Protein AF-A0A0B7G0C0-F1 (afdb_monomer_lite)

pLDDT: mean 80.23, std 9.63, range [49.22, 93.62]

Radius of gyration: 21.52 Å; chains: 1; bounding box: 45×31×65 Å

Foldseek 3Di:
DPPPDPPVVVVVVVVVVVVVLVVVLVVLVVVLVVLVVVVVVCVVVCCVVPVPDDDDPVNVVVVCVSVVVNVVSVVVSVCSVVPPDDPDD

Sequence (89 aa):
MTPNIPAPVAAQALIQAATALRGAIYLAVISLCLLVYDCIITIDQEVKFVWGQRWSFGKVMYI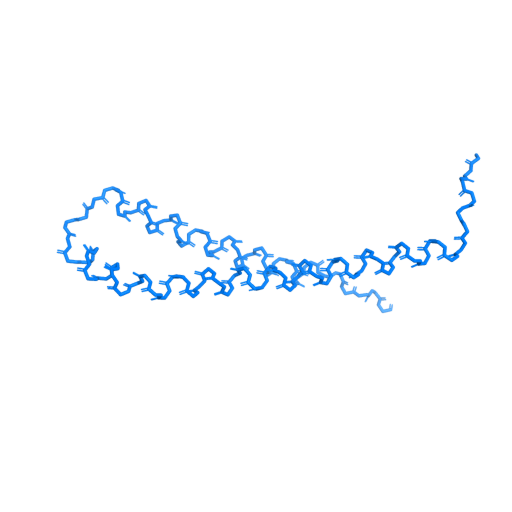FIRYATIITMAFHVTSMFFFRPSPPL

InterPro domains:
  IPR045340 Domain of unknown function DUF6533 [PF20151] (26-71)

Secondary structure (DSSP, 8-state):
------HHHHHHHHHHHHHHHHHHHHHHHHHHHHHHHHHHHHHHHHIIIIITSPP-HHHHHHHHHHHHHHHHHHHHHHHHHHTSPPPP-

Organism: Thanatephorus cucumeris (strain AG1-IB / isolate 7/3/14) (NCBI:txid1108050)

Structure (mmCIF, N/CA/C/O backbone):
data_AF-A0A0B7G0C0-F1
#
_entry.id   AF-A0A0B7G0C0-F1
#
loop_
_atom_site.group_PDB
_atom_site.id
_atom_site.type_symbol
_atom_site.label_atom_id
_atom_site.label_alt_id
_atom_site.label_comp_id
_atom_site.label_asym_id
_atom_site.label_entity_id
_atom_site.label_seq_id
_atom_site.pdbx_PDB_ins_code
_atom_site.Cartn_x
_atom_site.Cartn_y
_atom_site.Cartn_z
_atom_site.occupancy
_atom_site.B_iso_or_equiv
_atom_site.auth_seq_id
_atom_site.auth_comp_id
_atom_site.auth_asym_id
_atom_site.auth_atom_id
_atom_site.pdbx_PDB_model_num
ATOM 1 N N . MET A 1 1 ? 9.275 12.697 -40.764 1.00 49.22 1 MET A N 1
ATOM 2 C CA . MET A 1 1 ? 10.556 13.036 -40.109 1.00 49.22 1 MET A CA 1
ATOM 3 C C . MET A 1 1 ? 10.516 12.432 -38.709 1.00 49.22 1 MET A C 1
ATOM 5 O O . MET A 1 1 ? 10.077 13.083 -37.774 1.00 49.22 1 MET A O 1
ATOM 9 N N . THR A 1 2 ? 10.805 11.135 -38.576 1.00 62.56 2 THR A N 1
ATOM 10 C CA . THR A 1 2 ? 10.864 10.484 -37.257 1.00 62.56 2 THR A CA 1
ATOM 11 C C . THR A 1 2 ? 12.141 10.956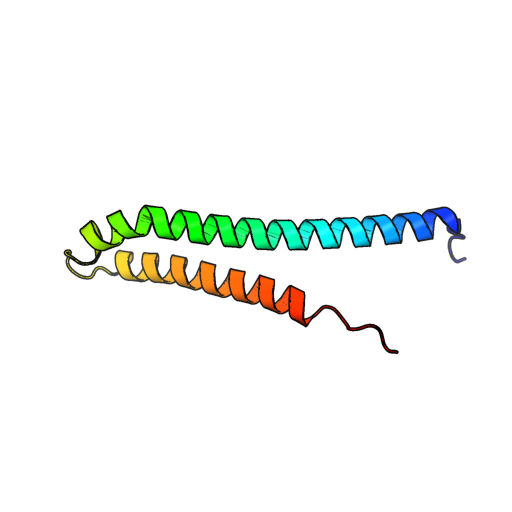 -36.561 1.00 62.56 2 THR A C 1
ATOM 13 O O . THR A 1 2 ? 13.199 10.890 -37.192 1.00 62.56 2 THR A O 1
ATOM 16 N N . PRO A 1 3 ? 12.083 11.464 -35.318 1.00 69.31 3 PRO A N 1
ATOM 17 C CA . PRO A 1 3 ? 13.287 11.847 -34.595 1.00 69.31 3 PRO A CA 1
ATOM 18 C C . PRO A 1 3 ? 14.208 10.625 -34.504 1.00 69.31 3 PRO A C 1
ATOM 20 O O . PRO A 1 3 ? 13.807 9.586 -33.983 1.00 69.31 3 PRO A O 1
ATOM 23 N N . ASN A 1 4 ? 15.414 10.726 -35.067 1.00 73.69 4 ASN A N 1
ATOM 24 C CA . ASN A 1 4 ? 16.439 9.690 -34.968 1.00 73.69 4 ASN A CA 1
ATOM 25 C C . ASN A 1 4 ? 16.988 9.713 -33.538 1.00 73.69 4 ASN A C 1
ATOM 27 O O . ASN A 1 4 ? 17.951 10.419 -33.240 1.00 73.69 4 ASN A O 1
ATOM 31 N N . ILE A 1 5 ? 16.295 9.025 -32.633 1.00 72.44 5 ILE A N 1
ATOM 32 C CA . ILE A 1 5 ? 16.746 8.874 -31.255 1.00 72.44 5 ILE A CA 1
ATOM 33 C C . ILE A 1 5 ? 17.963 7.944 -31.283 1.00 72.44 5 ILE A C 1
ATOM 35 O O . ILE A 1 5 ? 17.847 6.826 -31.792 1.00 72.44 5 ILE A O 1
ATOM 39 N N . PRO A 1 6 ? 19.120 8.363 -30.741 1.00 79.00 6 PRO A N 1
ATOM 40 C CA . PRO A 1 6 ? 20.298 7.514 -30.701 1.00 79.00 6 PRO A CA 1
ATOM 41 C C . PRO A 1 6 ? 19.957 6.182 -30.026 1.00 79.00 6 PRO A C 1
ATOM 43 O O . PRO A 1 6 ? 19.411 6.173 -28.921 1.00 79.00 6 PRO A O 1
ATOM 46 N N . ALA A 1 7 ? 20.326 5.065 -30.660 1.00 75.88 7 ALA A N 1
ATOM 47 C CA . ALA A 1 7 ? 20.169 3.716 -30.111 1.00 75.88 7 ALA A CA 1
ATOM 48 C C . ALA A 1 7 ? 20.534 3.581 -28.610 1.00 75.88 7 ALA A C 1
ATOM 50 O O . ALA A 1 7 ? 19.769 2.938 -27.885 1.00 75.88 7 ALA A O 1
ATOM 51 N N . PRO A 1 8 ? 21.614 4.209 -28.085 1.00 78.69 8 PRO A N 1
ATOM 52 C CA . PRO A 1 8 ? 21.911 4.136 -26.651 1.00 78.69 8 PRO A CA 1
ATOM 53 C C . PRO A 1 8 ? 20.870 4.835 -25.761 1.00 78.69 8 PRO A C 1
ATOM 55 O O . PRO A 1 8 ? 20.588 4.345 -24.671 1.00 78.69 8 PRO A O 1
ATOM 58 N N . VAL A 1 9 ? 20.255 5.932 -26.214 1.00 82.06 9 VAL A N 1
ATOM 59 C CA . VAL A 1 9 ? 19.277 6.705 -25.425 1.00 82.06 9 VAL A CA 1
ATOM 60 C C . VAL A 1 9 ? 17.954 5.946 -25.303 1.00 82.06 9 VAL A C 1
ATOM 62 O O . VAL A 1 9 ? 17.356 5.907 -24.229 1.00 82.06 9 VAL A O 1
ATOM 65 N N . ALA A 1 10 ? 17.521 5.274 -26.375 1.00 80.44 10 ALA A N 1
ATOM 66 C CA . ALA A 1 10 ? 16.328 4.427 -26.344 1.00 80.44 10 ALA A CA 1
ATOM 67 C C . ALA A 1 10 ? 16.490 3.236 -25.378 1.00 80.44 10 ALA A C 1
ATOM 69 O O . ALA A 1 10 ? 15.583 2.934 -24.600 1.00 80.44 10 ALA A O 1
ATOM 70 N N . ALA A 1 11 ? 17.667 2.598 -25.371 1.00 83.00 11 ALA A N 1
ATOM 71 C CA . ALA A 1 11 ? 17.977 1.515 -24.439 1.00 83.00 11 ALA A CA 1
ATOM 72 C C . ALA A 1 11 ? 18.007 1.997 -22.977 1.00 83.00 11 ALA A C 1
ATOM 74 O O . ALA A 1 11 ? 17.468 1.335 -22.090 1.00 83.00 11 ALA A O 1
ATOM 75 N N . GLN A 1 12 ? 18.583 3.175 -22.721 1.00 86.19 12 GLN A N 1
ATOM 76 C CA . GLN A 1 12 ? 18.613 3.780 -21.387 1.00 86.19 12 GLN A CA 1
ATOM 77 C C . GLN A 1 12 ? 17.208 4.104 -20.865 1.00 86.19 12 GLN A C 1
ATOM 79 O O . GLN A 1 12 ? 16.907 3.801 -19.710 1.00 86.19 12 GLN A O 1
ATOM 84 N N . ALA A 1 13 ? 16.331 4.646 -21.714 1.00 85.88 13 ALA A N 1
ATOM 85 C CA . ALA A 1 13 ? 14.949 4.943 -21.344 1.00 85.88 13 ALA A CA 1
ATOM 86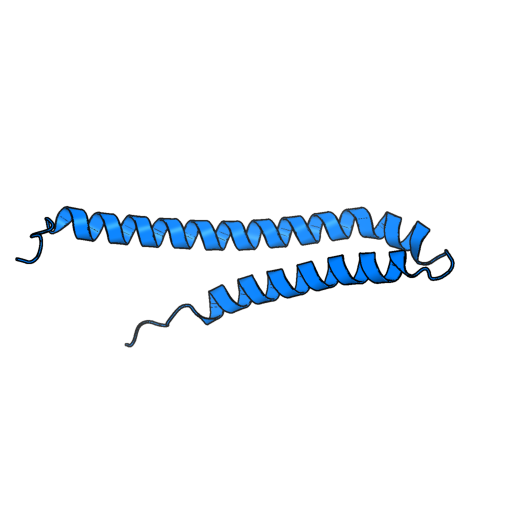 C C . ALA A 1 13 ? 14.173 3.677 -20.937 1.00 85.88 13 ALA A C 1
ATOM 88 O O . ALA A 1 13 ? 13.445 3.687 -19.942 1.00 85.88 13 ALA A O 1
ATOM 89 N N . LEU A 1 14 ? 14.378 2.559 -21.646 1.00 85.06 14 LEU A N 1
ATOM 90 C CA . LEU A 1 14 ? 13.758 1.277 -21.301 1.00 85.06 14 LEU A CA 1
ATOM 91 C C . LEU A 1 14 ? 14.239 0.751 -19.938 1.00 85.06 14 LEU A C 1
ATOM 93 O O . LEU A 1 14 ? 13.430 0.299 -19.127 1.00 85.06 14 LEU A O 1
ATOM 97 N N . ILE A 1 15 ? 15.544 0.839 -19.661 1.00 88.44 15 ILE A N 1
ATOM 98 C CA . ILE A 1 15 ? 16.126 0.407 -18.380 1.00 88.44 15 ILE A CA 1
ATOM 99 C C . ILE A 1 15 ? 15.603 1.276 -17.227 1.00 88.44 15 ILE A C 1
ATOM 101 O O . ILE A 1 15 ? 15.266 0.750 -16.162 1.00 88.44 15 ILE A O 1
ATOM 105 N N . GLN A 1 16 ? 15.481 2.591 -17.431 1.00 90.69 16 GLN A N 1
ATOM 106 C CA . GLN A 1 16 ? 14.910 3.509 -16.442 1.00 90.69 16 GLN A CA 1
ATOM 107 C C . GLN A 1 16 ? 13.441 3.188 -16.152 1.00 90.69 16 GLN A C 1
ATOM 109 O O . GLN A 1 16 ? 13.064 3.075 -14.986 1.00 90.69 16 GLN A O 1
ATOM 114 N N . ALA A 1 17 ? 12.635 2.958 -17.192 1.00 85.69 17 ALA A N 1
ATOM 115 C CA . ALA A 1 17 ? 11.237 2.566 -17.042 1.00 85.69 17 ALA A CA 1
ATOM 116 C C . ALA A 1 17 ? 11.093 1.228 -16.292 1.00 85.69 17 ALA A C 1
ATOM 118 O O . ALA A 1 17 ? 10.297 1.117 -15.359 1.00 85.69 17 ALA A O 1
ATOM 119 N N . ALA A 1 18 ? 11.914 0.227 -16.630 1.00 87.94 18 ALA A N 1
ATOM 120 C CA . ALA A 1 18 ? 11.919 -1.066 -15.946 1.00 87.94 18 ALA A CA 1
ATOM 121 C C . ALA A 1 18 ? 12.332 -0.950 -14.466 1.00 87.94 18 ALA A C 1
ATOM 123 O O . ALA A 1 18 ? 11.768 -1.625 -13.600 1.00 87.94 18 ALA A O 1
ATOM 124 N N . THR A 1 19 ? 13.296 -0.079 -14.161 1.00 91.25 19 THR A N 1
ATOM 125 C CA . THR A 1 19 ? 13.765 0.167 -12.788 1.00 91.25 19 THR A CA 1
ATOM 126 C C . THR A 1 19 ? 12.702 0.890 -11.963 1.00 91.25 19 THR A C 1
ATOM 128 O O . THR A 1 19 ? 12.425 0.484 -10.833 1.00 91.25 19 THR A O 1
ATOM 131 N N . ALA A 1 20 ? 12.044 1.898 -12.543 1.00 88.38 20 ALA A N 1
ATOM 132 C CA . ALA A 1 20 ? 10.940 2.612 -11.907 1.00 88.38 20 ALA A CA 1
ATOM 133 C C . ALA A 1 20 ? 9.763 1.674 -11.593 1.00 88.38 20 ALA A C 1
ATOM 135 O O . ALA A 1 20 ? 9.232 1.701 -10.483 1.00 88.38 20 ALA A O 1
ATOM 136 N N . LEU A 1 21 ? 9.412 0.780 -12.525 1.00 87.75 21 LEU A N 1
ATOM 137 C CA . LEU A 1 21 ? 8.359 -0.214 -12.317 1.00 87.75 21 LEU A CA 1
ATOM 138 C C . LEU A 1 21 ? 8.690 -1.167 -11.158 1.00 87.75 21 LEU A C 1
ATOM 140 O O . LEU A 1 21 ? 7.836 -1.435 -10.316 1.00 87.75 21 LEU A O 1
ATOM 144 N N . ARG A 1 22 ? 9.936 -1.653 -11.072 1.00 88.19 22 ARG A N 1
ATOM 145 C CA . ARG A 1 22 ? 10.378 -2.487 -9.939 1.00 88.19 22 ARG A CA 1
ATOM 146 C C . ARG A 1 22 ? 10.274 -1.738 -8.612 1.00 88.19 22 ARG A C 1
ATOM 148 O O . ARG A 1 22 ? 9.772 -2.305 -7.645 1.00 88.19 22 ARG A O 1
ATOM 155 N N . GLY A 1 23 ? 10.699 -0.475 -8.580 1.00 89.75 23 GLY A N 1
ATOM 156 C CA . GLY A 1 23 ? 10.570 0.385 -7.404 1.00 89.75 23 GLY A CA 1
ATOM 157 C C . GLY A 1 23 ? 9.118 0.533 -6.950 1.00 89.75 23 GLY A C 1
ATOM 158 O O . GLY A 1 23 ? 8.823 0.326 -5.777 1.00 89.75 23 GLY A O 1
ATOM 159 N N . ALA A 1 24 ? 8.199 0.794 -7.883 1.00 88.94 24 ALA A N 1
ATOM 160 C CA . ALA A 1 24 ? 6.771 0.914 -7.590 1.00 88.94 24 ALA A CA 1
ATOM 161 C C . ALA A 1 24 ? 6.175 -0.365 -6.976 1.00 88.94 24 ALA A C 1
ATOM 163 O O . ALA A 1 24 ? 5.385 -0.280 -6.040 1.00 88.94 24 ALA A O 1
ATOM 164 N N . ILE A 1 25 ? 6.592 -1.547 -7.445 1.00 87.44 25 ILE A N 1
ATOM 165 C CA . ILE A 1 25 ? 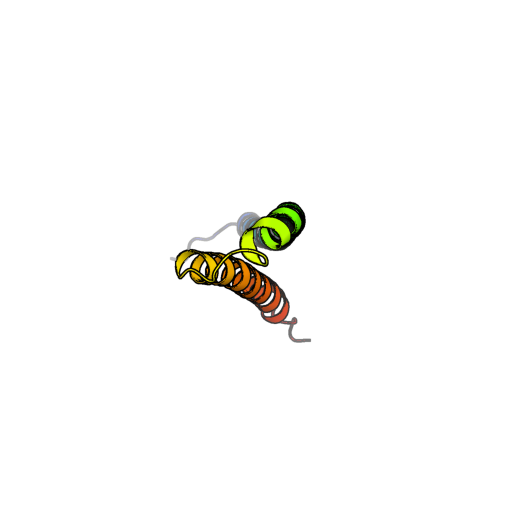6.126 -2.835 -6.900 1.00 87.44 25 ILE A CA 1
ATOM 166 C C . ILE A 1 25 ? 6.583 -3.001 -5.453 1.00 87.44 25 ILE A C 1
ATOM 168 O O . ILE A 1 25 ? 5.780 -3.350 -4.589 1.00 87.44 25 ILE A O 1
ATOM 172 N N . TYR A 1 26 ? 7.860 -2.731 -5.172 1.00 90.38 26 TYR A N 1
ATOM 173 C CA . TYR A 1 26 ? 8.375 -2.818 -3.808 1.00 90.38 26 TYR A CA 1
ATOM 174 C C . TYR A 1 26 ? 7.698 -1.812 -2.882 1.00 90.38 26 TYR A C 1
ATOM 176 O O . TYR A 1 26 ? 7.307 -2.180 -1.778 1.00 90.38 26 TYR A O 1
ATOM 184 N N . LEU A 1 27 ? 7.492 -0.577 -3.342 1.00 91.81 27 LEU A N 1
ATOM 185 C CA . LEU A 1 27 ? 6.779 0.440 -2.574 1.00 91.81 27 LEU A CA 1
ATOM 186 C C . LEU A 1 27 ? 5.341 0.013 -2.269 1.00 91.81 27 LEU A C 1
ATOM 188 O O . LEU A 1 27 ? 4.925 0.118 -1.122 1.00 91.81 27 LEU A O 1
ATOM 192 N N . ALA A 1 28 ? 4.612 -0.541 -3.241 1.00 88.81 28 ALA A N 1
ATOM 193 C CA . ALA A 1 28 ? 3.250 -1.026 -3.023 1.00 88.81 28 ALA A CA 1
ATOM 194 C C . ALA A 1 28 ? 3.188 -2.130 -1.950 1.00 88.81 28 ALA A C 1
ATOM 196 O O . ALA A 1 28 ? 2.314 -2.106 -1.082 1.00 88.81 28 ALA A O 1
ATOM 197 N N . VAL A 1 29 ? 4.145 -3.065 -1.964 1.00 90.06 29 VAL A N 1
ATOM 198 C CA . VAL A 1 29 ? 4.246 -4.124 -0.946 1.00 90.06 29 VAL A CA 1
ATOM 199 C C . VAL A 1 29 ? 4.600 -3.546 0.427 1.00 90.06 29 VAL A C 1
ATOM 201 O O . VAL A 1 29 ? 3.979 -3.922 1.420 1.00 90.06 29 VAL A O 1
ATOM 204 N N . ILE A 1 30 ? 5.552 -2.609 0.499 1.00 93.62 30 ILE A N 1
ATOM 205 C CA . ILE A 1 30 ? 5.930 -1.937 1.751 1.00 93.62 30 ILE A CA 1
ATOM 206 C C . ILE A 1 30 ? 4.731 -1.180 2.331 1.00 93.62 30 ILE A C 1
ATOM 208 O O . ILE A 1 30 ? 4.444 -1.320 3.517 1.00 93.62 30 ILE A O 1
ATOM 212 N N . SER A 1 31 ? 3.995 -0.431 1.508 1.00 90.88 31 SER A N 1
ATOM 213 C CA . SER A 1 31 ? 2.794 0.295 1.928 1.00 90.88 31 SER A CA 1
ATOM 214 C C . SER A 1 31 ? 1.711 -0.638 2.470 1.00 90.88 31 SER A C 1
ATOM 216 O O . SER A 1 31 ? 1.131 -0.341 3.511 1.00 90.88 31 SER A O 1
ATOM 218 N N . LEU A 1 32 ? 1.469 -1.784 1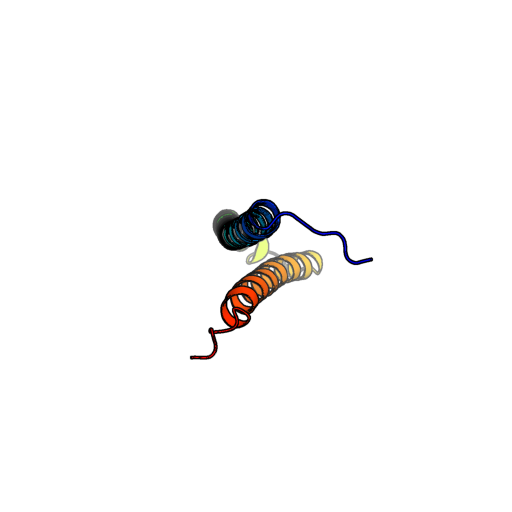.820 1.00 89.50 32 LEU A N 1
ATOM 219 C CA . LEU A 1 32 ? 0.540 -2.797 2.329 1.00 89.50 32 LEU A CA 1
ATOM 220 C C . LEU A 1 32 ? 1.003 -3.346 3.686 1.00 89.50 32 LEU A C 1
ATOM 222 O O . LEU A 1 32 ? 0.201 -3.472 4.607 1.00 89.50 32 LEU A O 1
ATOM 226 N N . CYS A 1 33 ? 2.296 -3.640 3.823 1.00 91.75 33 CYS A N 1
ATOM 227 C CA . CYS A 1 33 ? 2.868 -4.168 5.059 1.00 91.75 33 CYS A CA 1
ATOM 228 C C . CYS A 1 33 ? 2.744 -3.160 6.215 1.00 91.75 33 CYS A C 1
ATOM 230 O O . CYS A 1 33 ? 2.313 -3.520 7.308 1.00 91.75 33 CYS A O 1
ATOM 232 N N . LEU A 1 34 ? 3.037 -1.881 5.954 1.00 92.44 34 LEU A N 1
ATOM 233 C CA . LEU A 1 34 ? 2.860 -0.791 6.917 1.00 92.44 34 LEU A CA 1
ATOM 234 C C . LEU A 1 34 ? 1.393 -0.610 7.318 1.00 92.44 34 LEU A C 1
ATOM 236 O O . LEU A 1 34 ? 1.109 -0.434 8.498 1.00 92.44 34 LEU A O 1
ATOM 240 N N . LEU A 1 35 ? 0.462 -0.696 6.365 1.00 89.31 35 LEU A N 1
ATOM 241 C CA . LEU A 1 35 ? -0.972 -0.604 6.643 1.00 89.31 35 LEU A CA 1
ATOM 242 C C . LEU A 1 35 ? -1.448 -1.745 7.553 1.00 89.31 35 LEU A C 1
ATOM 244 O O . LEU A 1 35 ? -2.212 -1.519 8.490 1.00 89.31 35 LEU A O 1
ATOM 248 N N . VAL A 1 36 ? -0.987 -2.972 7.297 1.00 87.06 36 VAL A N 1
ATOM 249 C CA . VAL A 1 36 ? -1.293 -4.133 8.147 1.00 87.06 36 VAL A CA 1
ATOM 250 C C . VAL A 1 36 ? -0.675 -3.968 9.534 1.00 87.06 36 VAL A C 1
ATOM 252 O O . VAL A 1 36 ? -1.330 -4.256 10.532 1.00 87.06 36 VAL A O 1
ATOM 255 N N . TYR A 1 37 ? 0.558 -3.473 9.613 1.00 89.25 37 TYR A N 1
ATOM 256 C CA . TYR A 1 37 ? 1.236 -3.218 10.881 1.00 89.25 37 TYR A CA 1
ATOM 257 C C . TYR A 1 37 ? 0.499 -2.177 11.735 1.00 89.25 37 TYR A C 1
ATOM 259 O O . TYR A 1 37 ? 0.238 -2.420 12.914 1.00 89.25 37 TYR A O 1
ATOM 267 N N . ASP A 1 38 ? 0.093 -1.062 11.125 1.00 87.38 38 ASP A N 1
ATOM 268 C CA . ASP A 1 38 ? -0.730 -0.042 11.778 1.00 87.38 38 ASP A CA 1
ATOM 269 C C . ASP A 1 38 ? -2.056 -0.634 12.281 1.00 87.38 38 ASP A C 1
ATOM 271 O O . ASP A 1 38 ? -2.476 -0.361 13.409 1.00 87.38 38 ASP A O 1
ATOM 275 N N . CYS A 1 39 ? -2.661 -1.532 11.490 1.00 83.62 39 CYS A N 1
ATOM 276 C CA . CYS A 1 39 ? -3.858 -2.283 11.865 1.00 83.62 39 CYS A CA 1
ATOM 277 C C . CYS A 1 39 ? -3.662 -3.108 13.137 1.00 83.62 39 CYS A C 1
ATOM 279 O O . CYS A 1 39 ? -4.427 -2.972 14.088 1.00 83.62 39 CYS A O 1
ATOM 281 N N . ILE A 1 40 ? -2.596 -3.902 13.201 1.00 85.38 40 ILE A N 1
ATOM 282 C CA . ILE A 1 40 ? -2.329 -4.792 14.336 1.00 85.38 40 ILE A CA 1
ATOM 283 C C . ILE A 1 40 ? -2.118 -4.006 15.637 1.00 85.38 40 ILE A C 1
ATOM 285 O O . ILE A 1 40 ? -2.657 -4.391 16.672 1.00 85.38 40 ILE A O 1
ATOM 289 N N . ILE A 1 41 ? -1.376 -2.896 15.597 1.00 86.88 41 ILE A N 1
ATOM 290 C CA . ILE A 1 41 ? -1.079 -2.098 16.802 1.00 86.88 41 ILE A CA 1
ATOM 291 C C . ILE A 1 41 ? -2.334 -1.466 17.399 1.00 86.88 41 ILE A C 1
ATOM 293 O O . ILE A 1 41 ? -2.481 -1.357 18.615 1.00 86.88 41 ILE A O 1
ATOM 297 N N . THR A 1 42 ? -3.239 -1.020 16.542 1.00 80.38 42 THR A N 1
ATOM 298 C CA . THR A 1 42 ? -4.447 -0.297 16.955 1.00 80.38 42 THR A CA 1
ATOM 299 C C . THR A 1 42 ? -5.623 -1.236 17.218 1.00 80.38 42 THR A C 1
ATOM 301 O O . THR A 1 42 ? -6.538 -0.841 17.938 1.00 80.38 42 THR A O 1
ATOM 304 N N . ILE A 1 43 ? -5.576 -2.489 16.742 1.00 78.25 43 ILE A N 1
ATOM 305 C CA . ILE A 1 43 ? -6.589 -3.521 17.014 1.00 78.25 43 ILE A CA 1
ATOM 306 C C . ILE A 1 43 ? -6.784 -3.763 18.514 1.00 78.25 43 ILE A C 1
ATOM 308 O O . ILE A 1 43 ? -7.914 -3.968 18.940 1.00 78.25 43 ILE A O 1
ATOM 312 N N . ASP A 1 44 ? -5.735 -3.720 19.339 1.00 71.62 44 ASP A N 1
ATOM 313 C CA . ASP A 1 44 ? -5.876 -3.940 20.789 1.00 71.62 44 ASP A CA 1
ATOM 314 C C . ASP A 1 44 ? -6.765 -2.864 21.441 1.00 71.62 44 ASP A C 1
ATOM 316 O O . ASP A 1 44 ? -7.699 -3.155 22.196 1.00 71.62 44 ASP A O 1
ATOM 320 N N . GLN A 1 45 ? -6.541 -1.605 21.054 1.00 70.12 45 GLN A N 1
ATOM 321 C CA . GLN A 1 45 ? -7.358 -0.478 21.495 1.00 70.12 45 GLN A CA 1
ATOM 322 C C . GLN A 1 45 ? -8.760 -0.544 20.890 1.00 70.12 45 GLN A C 1
ATOM 324 O O . GLN A 1 45 ? -9.744 -0.304 21.592 1.00 70.12 45 GLN A O 1
ATOM 329 N N . GLU A 1 46 ? -8.877 -0.915 19.615 1.00 72.00 46 GLU A N 1
ATOM 330 C CA . GLU A 1 46 ? -10.170 -1.142 18.983 1.00 72.00 46 GLU A CA 1
ATOM 331 C C . GLU A 1 46 ? -10.943 -2.211 19.747 1.00 72.00 46 GLU A C 1
ATOM 333 O O . GLU A 1 46 ? -12.003 -1.915 20.265 1.00 72.00 46 GLU A O 1
ATOM 338 N N . VAL A 1 47 ? -10.434 -3.422 19.942 1.00 71.56 47 VAL A N 1
ATOM 339 C CA . VAL A 1 47 ? -11.163 -4.483 20.653 1.00 71.56 47 VAL A CA 1
ATOM 340 C C . VAL A 1 47 ? -11.605 -4.022 22.045 1.00 71.56 47 VAL A C 1
ATOM 342 O O . VAL A 1 47 ? -12.772 -4.183 22.407 1.00 71.56 47 VAL A O 1
ATOM 345 N N . LYS A 1 48 ? -10.739 -3.332 22.788 1.00 71.31 48 LYS A N 1
ATOM 346 C CA . LYS A 1 48 ? -11.054 -2.860 24.141 1.00 71.31 48 LYS A CA 1
ATOM 347 C C . LYS A 1 48 ? -12.124 -1.760 24.187 1.00 71.31 48 LYS A C 1
ATOM 349 O O . LYS A 1 48 ? -13.012 -1.812 25.037 1.00 71.31 48 LYS A O 1
ATOM 354 N N . PHE A 1 49 ? -12.071 -0.776 23.288 1.00 66.50 49 PHE A N 1
ATOM 355 C CA . PHE A 1 49 ? -12.978 0.383 23.302 1.00 66.50 49 PHE A CA 1
ATOM 356 C C . PHE A 1 49 ? -14.173 0.246 22.350 1.00 66.50 49 PHE A C 1
ATOM 358 O O . PHE A 1 49 ? -15.217 0.860 22.560 1.00 66.50 49 PHE A O 1
ATOM 365 N N . VAL A 1 50 ? -14.057 -0.569 21.307 1.00 66.69 50 VAL A N 1
ATOM 366 C CA . VAL A 1 50 ? -15.060 -0.782 20.259 1.00 66.69 50 VAL A CA 1
ATOM 367 C C . VAL A 1 50 ? -15.935 -1.980 20.588 1.00 66.69 50 VAL A C 1
ATOM 369 O O . VAL A 1 50 ? -17.154 -1.854 20.513 1.00 66.69 50 VAL A O 1
ATOM 372 N N . TRP A 1 51 ? -15.380 -3.123 20.984 1.00 66.44 51 TRP A N 1
ATOM 373 C CA . TRP A 1 51 ? -16.210 -4.320 21.160 1.00 66.44 51 TRP A CA 1
ATOM 374 C C . TRP A 1 51 ? -17.023 -4.296 22.463 1.00 66.44 51 TRP A C 1
ATOM 376 O O . TRP A 1 51 ? -18.090 -4.900 22.522 1.00 66.44 51 TRP A O 1
ATOM 386 N N . GLY A 1 52 ? -16.592 -3.528 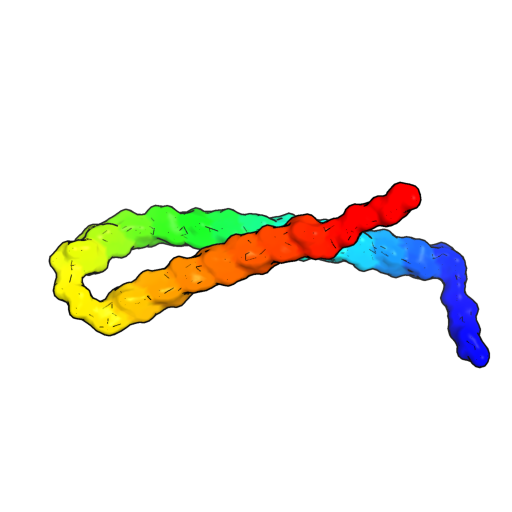23.471 1.00 63.56 52 GLY A N 1
ATOM 387 C CA . GLY A 1 52 ? -17.333 -3.341 24.729 1.00 63.56 52 GLY A CA 1
ATOM 388 C C . GLY A 1 52 ? -18.358 -2.193 24.744 1.00 63.56 52 GLY A C 1
ATOM 389 O O . GLY A 1 52 ? -19.164 -2.098 25.666 1.00 63.56 52 GLY A O 1
ATOM 390 N N . GLN A 1 53 ? -18.348 -1.297 23.751 1.00 66.19 53 GLN A N 1
ATOM 391 C CA . GLN A 1 53 ? -19.216 -0.107 23.699 1.00 66.19 53 GLN A CA 1
ATOM 392 C C . GLN A 1 53 ? -20.389 -0.293 22.730 1.00 66.19 53 GLN A C 1
ATOM 394 O O . GLN A 1 53 ? -20.252 -0.964 21.707 1.00 66.19 53 GLN A O 1
ATOM 399 N N . ARG A 1 54 ? -21.512 0.397 22.986 1.00 67.50 54 ARG A N 1
ATOM 400 C CA . ARG A 1 54 ? -22.698 0.413 22.105 1.00 67.50 54 ARG A CA 1
ATOM 401 C C . ARG A 1 54 ? -22.296 0.656 20.639 1.00 67.50 54 ARG A C 1
ATOM 403 O O . ARG A 1 54 ? -21.413 1.469 20.347 1.00 67.50 54 ARG A O 1
ATOM 410 N N . TRP A 1 55 ? -22.898 -0.094 19.717 1.00 67.00 55 TRP A N 1
ATOM 411 C CA . TRP A 1 55 ? -22.645 0.041 18.281 1.00 67.00 55 TRP A CA 1
ATOM 412 C C . TRP A 1 55 ? -23.100 1.430 17.815 1.00 67.00 55 TRP A C 1
ATOM 414 O O . TRP A 1 55 ? -24.270 1.775 17.939 1.00 67.00 55 TRP A O 1
ATOM 424 N N . SER A 1 56 ? -22.160 2.240 17.324 1.00 75.00 56 SER A N 1
ATOM 425 C CA . SER A 1 56 ? -22.410 3.582 16.783 1.00 75.00 56 SER A CA 1
ATOM 426 C C . SER A 1 56 ? -22.069 3.601 15.297 1.00 75.00 56 SER A C 1
ATOM 428 O O . SER A 1 56 ? -21.166 2.890 14.859 1.00 75.00 56 SER A O 1
ATOM 430 N N . PHE A 1 57 ? -22.749 4.434 14.514 1.00 72.25 57 PHE A N 1
ATOM 431 C CA . PHE A 1 57 ? -22.497 4.576 13.078 1.00 72.25 57 PHE A CA 1
ATOM 432 C C . PHE A 1 57 ? -21.031 4.922 12.762 1.00 72.25 57 PHE A C 1
ATOM 434 O O . PHE A 1 57 ? -20.440 4.342 11.852 1.00 72.25 57 PHE A O 1
ATOM 441 N N . GLY A 1 58 ? -20.397 5.774 13.577 1.00 74.31 58 GLY A N 1
ATOM 442 C CA . GLY A 1 58 ? -18.976 6.114 13.415 1.00 74.31 58 GLY A CA 1
ATOM 443 C C . GLY A 1 58 ? -18.042 4.907 13.565 1.00 74.31 58 GLY A C 1
ATOM 444 O O . GLY A 1 58 ? -17.017 4.827 12.897 1.00 74.31 58 GLY A O 1
ATOM 445 N N . LYS A 1 59 ? -18.438 3.921 14.375 1.00 69.88 59 LYS A N 1
ATOM 446 C CA . LYS A 1 59 ? -17.697 2.677 14.599 1.00 69.88 59 LYS A CA 1
ATOM 447 C C . LYS A 1 59 ? -17.705 1.782 13.360 1.00 69.88 59 LYS A C 1
ATOM 449 O O . LYS A 1 59 ? -16.668 1.262 12.962 1.00 69.88 59 LYS A O 1
ATOM 454 N N . VAL A 1 60 ? -18.877 1.643 12.738 1.00 76.94 60 VAL A N 1
ATOM 455 C CA . VAL A 1 60 ? -19.048 0.870 11.500 1.00 76.94 60 VAL A CA 1
ATOM 456 C C . VAL A 1 60 ? -18.297 1.538 10.356 1.00 76.94 60 VAL A C 1
ATOM 458 O O . VAL A 1 60 ? -17.578 0.857 9.636 1.00 76.94 60 VAL A O 1
ATOM 461 N N . MET A 1 61 ? -18.404 2.863 10.226 1.00 80.75 61 MET A N 1
ATOM 462 C CA . MET A 1 61 ? -17.691 3.620 9.194 1.00 80.75 61 MET A CA 1
ATOM 463 C C . MET A 1 61 ? -16.170 3.469 9.327 1.00 80.75 61 MET A C 1
ATOM 465 O O . MET A 1 61 ? -15.481 3.262 8.333 1.00 80.75 61 MET A O 1
ATOM 469 N N . TYR A 1 62 ? -15.649 3.531 10.552 1.00 76.00 62 TYR A N 1
ATOM 470 C CA . TYR A 1 62 ? -14.219 3.396 10.818 1.00 76.00 62 TYR A CA 1
ATOM 471 C C . TYR A 1 62 ? -13.685 2.005 10.446 1.00 76.00 62 TYR A C 1
ATOM 473 O O . TYR A 1 62 ? -12.724 1.893 9.685 1.00 76.00 62 TYR A O 1
ATOM 481 N N . ILE A 1 63 ? -14.371 0.950 10.896 1.00 78.00 63 ILE A N 1
ATOM 482 C CA . ILE A 1 63 ? -14.085 -0.439 10.512 1.00 78.00 63 ILE A CA 1
ATOM 483 C C . ILE A 1 63 ? -14.164 -0.582 8.987 1.00 78.00 63 ILE A C 1
ATOM 485 O O . ILE A 1 63 ? -13.237 -1.085 8.358 1.00 78.00 63 ILE A O 1
ATOM 489 N N . PHE A 1 64 ? -15.234 -0.083 8.368 1.00 82.25 64 PHE A N 1
ATOM 490 C CA . PHE A 1 64 ? -15.443 -0.188 6.929 1.00 82.25 64 PHE A CA 1
ATOM 491 C C . PHE A 1 64 ? -14.305 0.453 6.134 1.00 82.25 64 PHE A C 1
ATOM 493 O O . PHE A 1 64 ? -13.733 -0.204 5.271 1.00 82.25 64 PHE A O 1
ATOM 500 N N . ILE A 1 65 ? -13.924 1.693 6.453 1.00 83.38 65 ILE A N 1
ATOM 501 C CA . ILE A 1 65 ? -12.819 2.393 5.783 1.00 83.38 65 ILE A CA 1
ATOM 502 C C . ILE A 1 65 ? -11.517 1.601 5.932 1.00 83.38 65 ILE A C 1
ATOM 504 O O . ILE A 1 65 ? -10.791 1.424 4.953 1.00 83.38 65 ILE A O 1
ATOM 508 N N . ARG A 1 66 ? -11.237 1.075 7.126 1.00 80.56 66 ARG A N 1
ATOM 509 C CA . ARG A 1 66 ? -10.012 0.322 7.404 1.00 80.56 66 ARG A CA 1
ATOM 510 C C . ARG A 1 66 ? -9.932 -0.977 6.603 1.00 80.56 66 ARG A C 1
ATOM 512 O O . ARG A 1 66 ? -8.965 -1.182 5.869 1.00 80.56 66 ARG A O 1
ATOM 519 N N . TYR A 1 67 ? -10.954 -1.826 6.682 1.00 82.31 67 TYR A N 1
ATOM 520 C CA . TYR A 1 67 ? -10.966 -3.097 5.953 1.00 82.31 67 TYR A CA 1
ATOM 521 C C . TYR A 1 67 ? -11.093 -2.890 4.439 1.00 82.31 67 TYR A C 1
ATOM 523 O O . TYR A 1 67 ? -10.425 -3.589 3.680 1.00 82.31 67 TYR A O 1
ATOM 531 N N . ALA A 1 68 ? -11.854 -1.890 3.982 1.00 87.25 68 ALA A N 1
ATOM 532 C CA . ALA A 1 68 ? -11.922 -1.536 2.566 1.00 87.25 68 ALA A CA 1
ATOM 533 C C . ALA A 1 68 ? -10.556 -1.085 2.027 1.00 87.25 68 ALA A C 1
ATOM 535 O O . ALA A 1 68 ? -10.172 -1.496 0.932 1.00 87.25 68 ALA A O 1
ATOM 536 N N . THR A 1 69 ? -9.789 -0.305 2.797 1.00 87.44 69 THR A N 1
ATOM 537 C CA . THR A 1 69 ? -8.439 0.141 2.402 1.00 87.44 69 THR A CA 1
ATOM 538 C C . THR A 1 69 ? -7.466 -1.035 2.308 1.00 87.44 69 THR A C 1
ATOM 540 O O . THR A 1 69 ? -6.711 -1.138 1.343 1.00 87.44 69 THR A O 1
ATOM 543 N N . ILE A 1 70 ? -7.518 -1.977 3.257 1.00 88.19 70 ILE A N 1
ATOM 544 C CA . ILE A 1 70 ? -6.695 -3.195 3.206 1.00 88.19 70 ILE A CA 1
ATOM 545 C C . ILE A 1 70 ? -7.055 -4.041 1.978 1.00 88.19 70 ILE A C 1
ATOM 547 O O . ILE A 1 70 ? -6.162 -4.460 1.243 1.00 88.19 70 ILE A O 1
ATOM 551 N N . ILE A 1 71 ? -8.348 -4.259 1.718 1.00 90.31 71 ILE A N 1
ATOM 552 C CA . ILE A 1 71 ? -8.821 -5.061 0.579 1.00 90.31 71 ILE A CA 1
ATOM 553 C C . ILE A 1 71 ? -8.420 -4.414 -0.749 1.00 90.31 71 ILE A C 1
ATOM 555 O O . ILE A 1 71 ? -7.906 -5.095 -1.632 1.00 90.31 71 ILE A O 1
ATOM 559 N N . THR A 1 72 ? -8.621 -3.104 -0.893 1.00 89.81 72 THR A N 1
ATOM 560 C CA . THR A 1 72 ? -8.255 -2.374 -2.117 1.00 89.81 72 THR A CA 1
ATOM 561 C C . THR A 1 72 ? -6.749 -2.374 -2.356 1.00 89.81 72 THR A C 1
ATOM 563 O O . THR A 1 72 ? -6.326 -2.607 -3.487 1.00 89.81 72 THR A O 1
ATOM 566 N N . MET A 1 73 ? -5.927 -2.209 -1.315 1.00 88.00 73 MET A N 1
ATOM 567 C CA . MET A 1 73 ? -4.468 -2.307 -1.441 1.00 88.00 73 MET A CA 1
ATOM 568 C C . MET A 1 73 ? -4.003 -3.730 -1.760 1.00 88.00 73 MET A C 1
ATOM 570 O O . MET A 1 73 ? -3.152 -3.914 -2.629 1.00 88.00 73 MET A O 1
ATOM 574 N N . ALA A 1 74 ? -4.588 -4.749 -1.127 1.00 88.50 74 ALA A N 1
ATOM 575 C CA . ALA A 1 74 ? -4.285 -6.146 -1.429 1.00 88.50 74 ALA A CA 1
ATOM 576 C C . ALA A 1 74 ? -4.676 -6.512 -2.869 1.00 88.50 74 ALA A C 1
ATOM 578 O O . ALA A 1 74 ? -3.904 -7.160 -3.580 1.00 88.50 74 ALA A O 1
ATOM 579 N N . PHE A 1 75 ? -5.841 -6.050 -3.327 1.00 91.69 75 PHE A N 1
ATOM 580 C CA . PHE A 1 75 ? -6.281 -6.212 -4.709 1.00 91.69 75 PHE A CA 1
ATOM 581 C C . PHE A 1 75 ? -5.336 -5.501 -5.679 1.00 91.69 75 PHE A C 1
ATOM 583 O O . PHE A 1 75 ? -4.919 -6.100 -6.666 1.00 91.69 75 PHE A O 1
ATOM 590 N N . HIS A 1 76 ? -4.932 -4.265 -5.376 1.00 88.56 76 HIS A N 1
ATOM 591 C CA . HIS A 1 76 ? -3.991 -3.507 -6.195 1.00 88.56 76 HIS A CA 1
ATOM 592 C C . HIS A 1 76 ? -2.656 -4.248 -6.350 1.00 88.56 76 HIS A C 1
ATOM 594 O O . HIS A 1 76 ? -2.212 -4.483 -7.474 1.00 88.56 76 HIS A O 1
ATOM 600 N N . VAL A 1 77 ? -2.070 -4.726 -5.247 1.00 86.69 77 VAL A N 1
ATOM 601 C CA . VAL A 1 77 ? -0.836 -5.524 -5.279 1.00 86.69 77 VAL A CA 1
ATOM 602 C C . VAL A 1 77 ? -1.037 -6.810 -6.088 1.00 86.69 77 VAL A C 1
ATOM 604 O O . VAL A 1 77 ? -0.251 -7.096 -6.988 1.00 86.69 77 VAL A O 1
ATOM 607 N N . THR A 1 78 ? -2.120 -7.552 -5.845 1.00 86.69 78 THR A N 1
ATOM 608 C CA . THR A 1 78 ? -2.418 -8.807 -6.562 1.00 86.69 78 THR A CA 1
ATOM 609 C C . THR A 1 78 ? -2.601 -8.578 -8.064 1.00 86.69 78 THR A C 1
ATOM 611 O O . THR A 1 78 ? -2.050 -9.322 -8.876 1.00 86.69 78 THR A O 1
ATOM 614 N N . SER A 1 79 ? -3.308 -7.513 -8.449 1.00 86.12 79 SER A N 1
ATOM 615 C CA . SER A 1 79 ? -3.500 -7.127 -9.850 1.00 86.12 79 SER A CA 1
ATOM 616 C C . SER A 1 79 ? -2.174 -6.792 -10.531 1.00 86.12 79 SER A C 1
ATOM 618 O O . SER A 1 79 ? -1.951 -7.187 -11.671 1.00 86.12 79 SER A O 1
ATOM 620 N N . MET A 1 80 ? -1.248 -6.158 -9.810 1.00 82.25 80 MET A N 1
ATOM 621 C CA . MET A 1 80 ? 0.076 -5.815 -10.317 1.00 82.25 80 MET A CA 1
ATOM 622 C C . MET A 1 80 ? 0.953 -7.050 -10.547 1.00 82.25 80 MET A C 1
ATOM 624 O O . MET A 1 80 ? 1.775 -7.055 -11.463 1.00 82.25 80 MET A O 1
ATOM 628 N N . PHE A 1 81 ? 0.786 -8.101 -9.739 1.00 80.50 81 PHE A N 1
ATOM 629 C CA . PHE A 1 81 ? 1.454 -9.386 -9.954 1.00 80.50 81 PHE A CA 1
ATOM 630 C C . PHE A 1 81 ? 0.840 -10.165 -11.120 1.00 80.50 81 PHE A C 1
ATOM 632 O O . PHE A 1 81 ? 1.584 -10.687 -11.948 1.00 80.50 81 PHE A O 1
ATOM 639 N N . PHE A 1 82 ? -0.491 -10.216 -11.208 1.00 81.81 82 PHE A N 1
ATOM 640 C CA . PHE A 1 82 ? -1.201 -10.975 -12.239 1.00 81.81 82 PHE A CA 1
ATOM 641 C C . PHE A 1 82 ? -1.108 -10.328 -13.628 1.00 81.81 82 PHE A C 1
ATOM 643 O O . PHE A 1 82 ? -0.974 -11.024 -14.628 1.00 81.81 82 PHE A O 1
ATOM 650 N N . PHE A 1 83 ? -1.127 -8.994 -13.704 1.00 73.06 83 PHE A N 1
ATOM 651 C CA . PHE A 1 83 ? -1.037 -8.252 -14.964 1.00 73.06 83 PHE A CA 1
ATOM 652 C C . PHE A 1 83 ? 0.400 -8.127 -15.492 1.00 73.06 83 PHE A C 1
ATOM 654 O O . PHE A 1 83 ? 0.622 -7.445 -16.488 1.00 73.06 83 PHE A O 1
ATOM 661 N N . ARG A 1 84 ? 1.401 -8.776 -14.874 1.00 67.31 84 ARG A N 1
ATOM 662 C CA . ARG A 1 84 ? 2.712 -8.925 -15.521 1.00 67.31 84 ARG A CA 1
ATOM 663 C C . ARG A 1 84 ? 2.522 -9.842 -16.734 1.00 67.31 84 ARG A C 1
ATOM 665 O O . ARG A 1 84 ? 2.325 -11.039 -16.529 1.00 67.31 84 ARG A O 1
ATOM 672 N N . PRO A 1 85 ? 2.580 -9.334 -17.979 1.00 61.34 85 PRO A N 1
ATOM 673 C CA . PRO A 1 85 ? 2.426 -10.191 -19.140 1.00 61.34 85 PRO A CA 1
ATOM 674 C C . PRO A 1 85 ? 3.605 -11.165 -19.152 1.00 61.34 85 PRO A C 1
ATOM 676 O O . PRO A 1 85 ? 4.763 -10.743 -19.181 1.00 61.34 85 PRO A O 1
ATOM 679 N N . SER A 1 86 ? 3.323 -12.466 -19.072 1.00 65.06 86 SER A N 1
ATOM 680 C CA . SER A 1 86 ? 4.329 -13.496 -19.315 1.00 65.06 86 SER A CA 1
ATOM 681 C C . SER A 1 86 ? 4.869 -13.311 -20.735 1.00 65.06 86 SER A C 1
ATOM 683 O O . SER A 1 86 ? 4.056 -13.142 -21.651 1.00 65.06 86 SER A O 1
ATOM 685 N N . PRO A 1 87 ? 6.198 -13.314 -20.942 1.00 61.72 87 PRO A N 1
ATOM 686 C CA . PRO A 1 87 ? 6.756 -13.192 -22.281 1.00 61.72 87 PRO A CA 1
ATOM 687 C C . PRO A 1 87 ? 6.177 -14.309 -23.165 1.00 61.72 87 PRO A C 1
ATOM 689 O O . PRO A 1 87 ? 6.152 -15.459 -22.716 1.00 61.72 87 PRO A O 1
ATOM 692 N N . PRO A 1 88 ? 5.674 -13.999 -24.375 1.00 66.50 88 PRO A N 1
ATOM 693 C CA . PRO A 1 88 ? 5.357 -15.045 -25.335 1.00 66.50 88 PRO A CA 1
ATOM 694 C C . PRO A 1 88 ? 6.665 -15.783 -25.654 1.00 66.50 88 PRO A C 1
ATOM 696 O O . PRO A 1 88 ? 7.660 -15.138 -25.991 1.00 66.50 88 PRO A O 1
ATOM 699 N N . LEU A 1 89 ? 6.661 -17.100 -25.425 1.00 65.31 89 LEU A N 1
ATOM 700 C CA . LEU A 1 89 ? 7.763 -18.018 -25.735 1.00 65.31 89 LEU A CA 1
ATOM 701 C C . LEU A 1 89 ? 8.136 -17.960 -27.221 1.00 65.31 89 LEU A C 1
ATOM 703 O O . LEU A 1 89 ? 7.203 -17.826 -28.047 1.00 65.31 89 LEU A O 1
#